Protein AF-A0AAE0CXB3-F1 (afdb_monomer)

Mean predicted aligned error: 12.5 Å

Solvent-accessible surface area (backbone atoms only — not comparable to full-atom values): 6720 Å² total; per-residue (Å²): 133,85,62,81,69,76,56,48,63,61,48,40,60,74,68,61,51,76,73,60,86,57,86,59,63,63,62,39,72,43,100,85,71,45,84,38,78,30,69,63,26,58,58,46,54,67,51,29,53,58,49,26,53,51,51,62,70,73,48,52,71,77,56,50,74,67,53,76,91,59,79,40,42,63,48,48,51,51,42,49,47,66,58,47,53,56,55,52,53,51,54,54,49,54,52,52,51,52,52,51,52,51,52,51,49,52,55,63,56,59,74,75,112

pLDDT: mean 75.08, std 10.74, range [39.66, 90.94]

Organism: NCBI:txid168575

Secondary structure (DSSP, 8-state):
---GGGGHHHHHHHTTGGGGGSPPPSEEE-TTS-EEE-HHHHHHHHHHHHHHHHHHHHS-HHHHTT--S--SHHHHHHHHHHHHHHHHHHHHHHHHHHHHHHHHHHHHHHTT-

Nearest PDB structures (foldseek):
  7cla-assembly1_A-2  TM=2.895E-01  e=5.041E-01  Caulobacter vibrioides CB15

Sequence (113 aa):
MATRKEHVLPLIRSLGIAHHLSEPAEELVDVEGKKVTNSQYNSWLKNDGLLTSWLLRNMSKAILSMITGANTSQQVWCSLEEQLLPMTKDKKAHVKDQLFSLKKWLLSNDEYI

Foldseek 3Di:
DPDPVVCVVVVCVVLVCPVLLDQDDQWDQDPVRDTDGDPVNVVSLVSFQVLLVVVCVPDDPVLNVQQPPDRGNNSSVVSCCVVVVVVVVVVVVVVVVVVVVVVVVVVVVVVVD

Radius of gyration: 22.85 Å; Cα contacts (8 Å, |Δi|>4): 58; chains: 1; bounding box: 51×32×72 Å

Structure (mmCIF, N/CA/C/O backbone):
data_AF-A0AAE0CXB3-F1
#
_entry.id   AF-A0AAE0CXB3-F1
#
loop_
_atom_site.group_PDB
_atom_site.id
_atom_site.type_symbol
_atom_site.label_atom_id
_atom_site.label_alt_id
_atom_site.label_comp_id
_atom_site.label_asym_id
_atom_site.label_entity_id
_atom_site.label_seq_id
_atom_site.pdbx_PDB_ins_code
_atom_site.Cartn_x
_atom_site.Cartn_y
_atom_site.Cartn_z
_atom_site.occupancy
_atom_site.B_iso_or_equiv
_atom_site.auth_seq_id
_atom_site.auth_comp_id
_atom_site.auth_asym_id
_atom_site.auth_atom_id
_atom_site.pdbx_PDB_model_num
ATOM 1 N N . MET A 1 1 ? -10.741 -12.939 -25.894 1.00 43.34 1 MET A N 1
ATOM 2 C CA . MET A 1 1 ? -10.215 -12.794 -24.519 1.00 43.34 1 MET A CA 1
ATOM 3 C C . MET A 1 1 ? -10.745 -11.487 -23.961 1.00 43.34 1 MET A C 1
ATOM 5 O O . MET A 1 1 ? -10.152 -10.445 -24.201 1.00 43.34 1 MET A O 1
ATOM 9 N N . ALA A 1 2 ? -11.922 -11.545 -23.340 1.00 39.66 2 ALA A N 1
ATOM 10 C CA . ALA A 1 2 ? -12.599 -10.381 -22.785 1.00 39.66 2 ALA A CA 1
ATOM 11 C C . ALA A 1 2 ? -11.818 -9.908 -21.542 1.00 39.66 2 ALA A C 1
ATOM 13 O O . ALA A 1 2 ? -11.338 -10.710 -20.729 1.00 39.66 2 ALA A O 1
ATOM 14 N N . THR A 1 3 ? -11.494 -8.626 -21.526 1.00 43.75 3 THR A N 1
ATOM 15 C CA . THR A 1 3 ? -10.476 -8.019 -20.682 1.00 43.75 3 THR A CA 1
ATOM 16 C C . THR A 1 3 ? -10.963 -7.898 -19.244 1.00 43.75 3 THR A C 1
ATOM 18 O O . THR A 1 3 ? -11.779 -7.047 -18.940 1.00 43.75 3 THR A O 1
ATOM 21 N N . ARG A 1 4 ? -10.357 -8.659 -18.322 1.00 55.88 4 ARG A N 1
ATOM 22 C CA . ARG A 1 4 ? -10.478 -8.628 -16.836 1.00 55.88 4 ARG A CA 1
ATOM 23 C C . ARG A 1 4 ? -10.819 -7.265 -16.175 1.00 55.88 4 ARG A C 1
ATOM 25 O O . ARG A 1 4 ? -11.355 -7.237 -15.075 1.00 55.88 4 ARG A O 1
ATOM 32 N N . LYS A 1 5 ? -10.520 -6.147 -16.841 1.00 53.72 5 LYS A N 1
ATOM 33 C CA . LYS A 1 5 ? -10.843 -4.758 -16.487 1.00 53.72 5 LYS A CA 1
ATOM 34 C C . LYS A 1 5 ? -12.352 -4.439 -16.491 1.00 53.72 5 LYS A C 1
ATOM 36 O O . LYS A 1 5 ? -12.790 -3.641 -15.672 1.00 53.72 5 LYS A O 1
ATOM 41 N N . GLU A 1 6 ? -13.155 -5.063 -17.355 1.00 57.09 6 GLU A N 1
ATOM 42 C CA . GLU A 1 6 ? -14.586 -4.736 -17.541 1.00 57.09 6 GLU A CA 1
ATOM 43 C C . GLU A 1 6 ? -15.503 -5.158 -16.373 1.00 57.09 6 GLU A C 1
ATOM 45 O O . GLU A 1 6 ? -16.585 -4.602 -16.204 1.00 57.09 6 GLU A O 1
ATOM 50 N N . HIS A 1 7 ? -15.046 -6.057 -15.495 1.00 61.31 7 HIS A N 1
ATOM 51 C CA . HIS A 1 7 ? -15.799 -6.487 -14.305 1.00 61.31 7 HIS A CA 1
ATOM 52 C C . HIS A 1 7 ? -15.434 -5.708 -13.032 1.00 61.31 7 HIS A C 1
ATOM 54 O O . HIS A 1 7 ? -16.087 -5.873 -12.002 1.00 61.31 7 HIS A O 1
ATOM 60 N N . VAL A 1 8 ? -14.419 -4.840 -13.088 1.00 66.44 8 VAL A N 1
ATOM 61 C CA . VAL A 1 8 ? -13.899 -4.128 -11.911 1.00 66.44 8 VAL A CA 1
ATOM 62 C C . VAL A 1 8 ? -14.910 -3.112 -11.376 1.00 66.44 8 VAL A C 1
ATOM 64 O O . VAL A 1 8 ? -15.232 -3.128 -10.192 1.00 66.44 8 VAL A O 1
ATOM 67 N N . LEU A 1 9 ? -15.465 -2.266 -12.246 1.00 66.06 9 LEU A N 1
ATOM 68 C CA . LEU A 1 9 ? -16.413 -1.222 -11.841 1.00 66.06 9 LEU A CA 1
ATOM 69 C C . LEU A 1 9 ? -17.747 -1.786 -11.308 1.00 66.06 9 LEU A C 1
ATOM 71 O O . LEU A 1 9 ? -18.206 -1.315 -10.265 1.00 66.06 9 LEU A O 1
ATOM 75 N N . PRO A 1 10 ? -18.363 -2.813 -11.935 1.00 72.38 10 PRO A N 1
ATOM 76 C CA . PRO A 1 10 ? -19.551 -3.462 -11.381 1.00 72.38 10 PRO A CA 1
ATOM 77 C C . PRO A 1 10 ? -19.320 -4.088 -10.002 1.00 72.38 10 PRO A C 1
ATOM 79 O O . PRO A 1 10 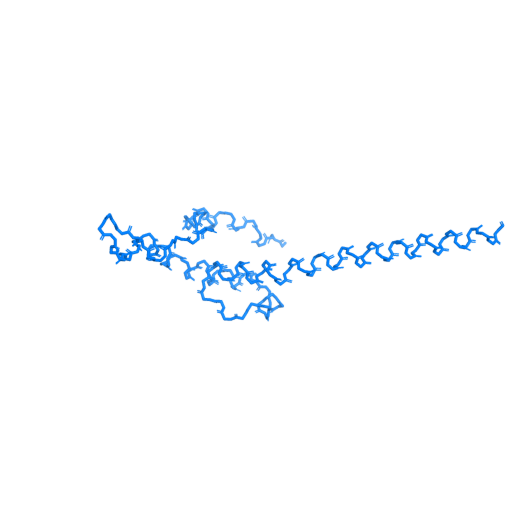? -20.195 -3.984 -9.145 1.00 72.38 10 PRO A O 1
ATOM 82 N N . LEU A 1 11 ? -18.152 -4.698 -9.772 1.00 68.44 11 LEU A N 1
ATOM 83 C CA . LEU A 1 11 ? -17.788 -5.278 -8.476 1.00 68.44 11 LEU A CA 1
ATOM 84 C C . LEU A 1 11 ? -17.605 -4.201 -7.406 1.00 68.44 11 LEU A C 1
ATOM 86 O O . LEU A 1 11 ? -18.186 -4.323 -6.334 1.00 68.44 11 LEU A O 1
ATOM 90 N N . ILE A 1 12 ? -16.884 -3.118 -7.712 1.00 66.94 12 ILE A N 1
ATOM 91 C CA . ILE A 1 12 ? -16.718 -1.970 -6.803 1.00 66.94 12 ILE A CA 1
ATOM 92 C C . ILE A 1 12 ? -18.080 -1.386 -6.409 1.00 66.94 12 ILE A C 1
ATOM 94 O O . ILE A 1 12 ? -18.326 -1.123 -5.233 1.00 66.94 12 ILE A O 1
ATOM 98 N N . ARG A 1 13 ? -18.996 -1.242 -7.378 1.00 67.19 13 ARG A N 1
ATOM 99 C CA . ARG A 1 13 ? -20.367 -0.775 -7.131 1.00 67.19 13 ARG A CA 1
ATOM 100 C C . ARG A 1 13 ? -21.168 -1.762 -6.278 1.00 67.19 13 ARG A C 1
ATOM 102 O O . ARG A 1 13 ? -21.844 -1.340 -5.349 1.00 67.19 13 ARG A O 1
ATOM 109 N N . SER A 1 14 ? -21.099 -3.058 -6.586 1.00 66.81 14 SER A N 1
ATOM 110 C CA . SER A 1 14 ? -21.842 -4.108 -5.873 1.00 66.81 14 SER A CA 1
ATOM 111 C C . SER A 1 14 ? -21.365 -4.310 -4.438 1.00 66.81 14 SER A C 1
ATOM 113 O O . SER A 1 14 ? -22.159 -4.686 -3.584 1.00 66.81 14 SER A O 1
ATOM 115 N N . LEU A 1 15 ? -20.078 -4.093 -4.180 1.00 65.75 15 LEU A N 1
ATOM 116 C CA . LEU A 1 15 ? -19.469 -4.221 -2.858 1.00 65.75 15 LEU A CA 1
ATOM 117 C C . LEU A 1 15 ? -19.634 -2.947 -2.019 1.00 65.75 15 LEU A C 1
ATOM 119 O O . LEU A 1 15 ? -19.243 -2.926 -0.858 1.00 65.75 15 LEU A O 1
ATOM 123 N N . GLY A 1 16 ? -20.171 -1.869 -2.601 1.00 64.56 16 GLY A N 1
ATOM 124 C CA . GLY A 1 16 ? -20.342 -0.589 -1.921 1.00 64.56 16 GLY A CA 1
ATOM 125 C C . GLY A 1 16 ? -19.031 0.129 -1.594 1.00 64.56 16 GLY A C 1
ATOM 126 O O . GLY A 1 16 ? -19.078 1.231 -1.084 1.00 64.56 16 GLY A O 1
ATOM 127 N N . ILE A 1 17 ? -17.866 -0.416 -1.939 1.00 64.06 17 ILE A N 1
ATOM 128 C CA . ILE A 1 17 ? -16.532 0.041 -1.504 1.00 64.06 17 ILE A CA 1
ATOM 129 C C . ILE A 1 17 ? -16.027 1.343 -2.155 1.00 64.06 17 ILE A C 1
ATOM 131 O O . ILE A 1 17 ? -14.891 1.746 -1.925 1.00 64.06 17 ILE A O 1
ATOM 135 N N . ALA A 1 18 ? -16.839 2.042 -2.952 1.00 62.25 18 ALA A N 1
ATOM 136 C CA . ALA A 1 18 ? -16.423 3.290 -3.605 1.00 62.25 18 ALA A CA 1
ATOM 137 C C . ALA A 1 18 ? -16.015 4.395 -2.605 1.00 62.25 18 ALA A C 1
ATOM 139 O O . ALA A 1 18 ? -15.188 5.242 -2.927 1.00 62.25 18 ALA A O 1
ATOM 140 N N . HIS A 1 19 ? -16.557 4.358 -1.384 1.00 62.69 19 HIS A N 1
ATOM 141 C CA . HIS A 1 19 ? -16.230 5.286 -0.297 1.00 62.69 19 HIS A CA 1
ATOM 142 C C . HIS A 1 19 ? -15.018 4.853 0.552 1.00 62.69 19 HIS A C 1
ATOM 144 O O . HIS A 1 19 ? -14.632 5.579 1.460 1.00 62.69 19 HIS A O 1
ATOM 150 N N . HIS A 1 20 ? -14.396 3.702 0.264 1.00 59.00 20 HIS A N 1
ATOM 151 C CA . HIS A 1 20 ? -13.266 3.162 1.037 1.00 59.00 20 HIS A CA 1
ATOM 152 C C . HIS A 1 20 ? -11.885 3.654 0.582 1.00 59.00 20 HIS A C 1
ATOM 154 O O . HIS A 1 20 ? -10.885 3.260 1.171 1.00 59.00 20 HIS A O 1
ATOM 160 N N . LEU A 1 21 ? -11.808 4.525 -0.430 1.00 58.12 21 LEU A N 1
ATOM 161 C CA . LEU A 1 21 ? -10.537 5.100 -0.894 1.00 58.12 21 LEU A CA 1
ATOM 162 C C . LEU A 1 21 ? -9.927 6.113 0.091 1.00 58.12 21 LEU A C 1
ATOM 164 O O . LEU A 1 21 ? -8.781 6.509 -0.090 1.00 58.12 21 LEU A O 1
ATOM 168 N N . SER A 1 22 ? -10.676 6.521 1.118 1.00 60.28 22 SER A N 1
ATOM 169 C CA . SER A 1 22 ? -10.193 7.373 2.203 1.00 60.28 22 SER A CA 1
ATOM 170 C C . SER A 1 22 ? -10.353 6.632 3.525 1.00 60.28 22 SER A C 1
ATOM 172 O O . SER A 1 22 ? -11.467 6.264 3.896 1.00 60.28 22 SER A O 1
ATOM 174 N N . GLU A 1 23 ? -9.244 6.412 4.226 1.00 67.00 23 GLU A N 1
ATOM 175 C CA . GLU A 1 23 ? -9.240 5.826 5.567 1.00 67.00 23 GLU A CA 1
ATOM 176 C C . GLU A 1 23 ? -9.909 6.797 6.564 1.00 67.00 23 GLU A C 1
ATOM 178 O O . GLU A 1 23 ? -9.538 7.975 6.614 1.00 67.00 23 GLU A O 1
ATOM 183 N N . PRO A 1 24 ? -10.913 6.354 7.344 1.00 66.50 24 PRO A N 1
ATOM 184 C CA . PRO A 1 24 ? -11.436 7.127 8.465 1.00 66.50 24 PRO A CA 1
ATOM 185 C C . PRO A 1 24 ? -10.418 7.153 9.610 1.00 66.50 24 PRO A C 1
ATOM 187 O O . PRO A 1 24 ? -9.759 6.153 9.858 1.00 66.50 24 PRO A O 1
ATOM 190 N N . ALA A 1 25 ? -10.342 8.242 10.378 1.00 70.44 25 ALA A N 1
ATOM 191 C CA . ALA A 1 25 ? -9.494 8.272 11.572 1.00 70.44 25 ALA A CA 1
ATOM 192 C C . ALA A 1 25 ? -9.868 7.139 12.550 1.00 70.44 25 ALA A C 1
ATOM 194 O O . ALA A 1 25 ? -11.049 6.962 12.857 1.00 70.44 25 ALA A O 1
ATOM 195 N N . GLU A 1 26 ? -8.873 6.390 13.032 1.00 68.88 26 GLU A N 1
ATOM 196 C CA . GLU A 1 26 ? -9.043 5.253 13.953 1.00 68.88 26 GLU A CA 1
ATOM 197 C C . GLU A 1 26 ? -9.604 5.693 15.320 1.00 68.88 26 GLU A C 1
ATOM 199 O O . GLU A 1 26 ? -10.494 5.053 15.892 1.00 68.88 26 GLU A O 1
ATOM 204 N N . GLU A 1 27 ? -9.157 6.856 15.795 1.00 72.25 27 GLU A N 1
ATOM 205 C CA . GLU A 1 27 ? -9.611 7.493 17.028 1.00 72.25 27 GLU A CA 1
ATOM 206 C C . GLU A 1 27 ? -10.199 8.875 16.730 1.00 72.25 27 GLU A C 1
ATOM 208 O O . GLU A 1 27 ? -9.625 9.671 15.985 1.00 72.25 27 GLU A O 1
ATOM 213 N N . LEU A 1 28 ? -11.337 9.176 17.349 1.00 74.69 28 LEU A N 1
ATOM 214 C CA . LEU A 1 28 ? -11.915 10.514 17.392 1.00 74.69 28 LEU A CA 1
ATOM 215 C C . LEU A 1 28 ? -11.733 11.092 18.795 1.00 74.69 28 LEU A C 1
ATOM 217 O O . LEU A 1 28 ? -11.745 10.364 19.788 1.00 74.69 28 LEU A O 1
ATOM 221 N N . VAL A 1 29 ? -11.567 12.409 18.877 1.00 71.94 29 VAL A N 1
ATOM 222 C CA . VAL A 1 29 ? -11.600 13.130 20.151 1.00 71.94 29 VAL A CA 1
ATOM 223 C C . VAL A 1 29 ? -13.037 13.577 20.379 1.00 71.94 29 VAL A C 1
ATOM 225 O O . VAL A 1 29 ? -13.590 14.319 19.569 1.00 71.94 29 VAL A O 1
ATOM 228 N N . ASP A 1 30 ? -13.648 13.082 21.450 1.00 68.12 30 ASP A N 1
ATOM 229 C CA . ASP A 1 30 ? -14.990 13.481 21.868 1.00 68.12 30 ASP A CA 1
ATOM 230 C C . ASP A 1 30 ? -14.998 14.924 22.404 1.00 68.12 30 ASP A C 1
ATOM 232 O O . ASP A 1 30 ? -13.947 15.492 22.711 1.00 68.12 30 ASP A O 1
ATOM 236 N N . VAL A 1 31 ? -16.181 15.517 22.563 1.00 67.56 31 VAL A N 1
ATOM 237 C CA . VAL A 1 31 ? -16.396 16.892 23.055 1.00 67.56 31 VAL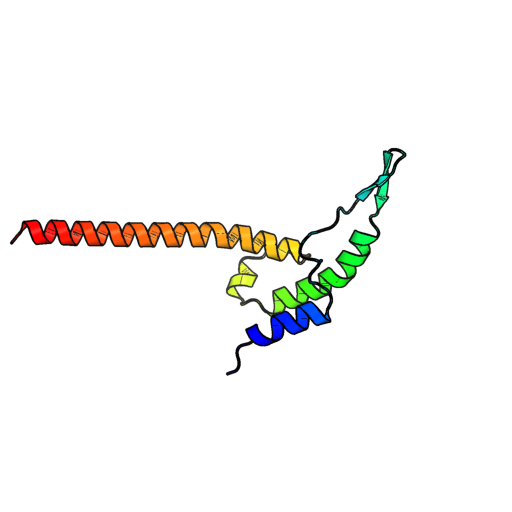 A CA 1
ATOM 238 C C . VAL A 1 31 ? -15.757 17.117 24.439 1.00 67.56 31 VAL A C 1
ATOM 240 O O . VAL A 1 31 ? -15.384 18.236 24.779 1.00 67.56 31 VAL A O 1
ATOM 243 N N . GLU A 1 32 ? -15.550 16.045 25.209 1.00 71.62 32 GLU A N 1
ATOM 244 C CA . GLU A 1 32 ? -14.873 16.039 26.516 1.00 71.62 32 GLU A CA 1
ATOM 245 C C . GLU A 1 32 ? -13.354 15.763 26.443 1.00 71.62 32 GLU A C 1
ATOM 247 O O . GLU A 1 32 ? -12.703 15.552 27.466 1.00 71.62 32 GLU A O 1
ATOM 252 N N . GLY A 1 33 ? -12.756 15.739 25.248 1.00 69.69 33 GLY A N 1
ATOM 253 C CA . GLY A 1 33 ? -11.318 15.513 25.056 1.00 69.69 33 GLY A CA 1
ATOM 254 C C . GLY A 1 33 ? -10.877 14.051 25.190 1.00 69.69 33 GLY A C 1
ATOM 255 O O . GLY A 1 33 ? -9.679 13.758 25.181 1.00 69.69 33 GLY A O 1
ATOM 256 N N . LYS A 1 34 ? -11.821 13.112 25.315 1.00 72.06 34 LYS A N 1
ATOM 257 C CA . LYS A 1 34 ? -11.534 11.680 25.449 1.00 72.06 34 LYS A CA 1
ATOM 258 C C . LYS A 1 34 ? -11.386 11.024 24.078 1.00 72.06 34 LYS A C 1
ATOM 260 O O . LYS A 1 34 ? -12.166 11.289 23.169 1.00 72.06 34 LYS A O 1
ATOM 265 N N . LYS A 1 35 ? -10.402 10.131 23.943 1.00 73.69 35 LYS A N 1
ATOM 266 C CA . LYS A 1 35 ? -10.237 9.287 22.754 1.00 73.69 35 LYS A CA 1
ATOM 267 C C . LYS A 1 35 ? -11.351 8.244 22.704 1.00 73.69 35 LYS A C 1
ATOM 269 O O . LYS A 1 35 ? -11.481 7.436 23.625 1.00 73.69 35 LYS A O 1
ATOM 274 N N . VAL A 1 36 ? -12.141 8.270 21.641 1.00 75.25 36 VAL A N 1
ATOM 275 C CA . VAL A 1 36 ? -13.226 7.324 21.378 1.00 75.25 36 VAL A CA 1
ATOM 276 C C . VAL A 1 36 ? -12.940 6.610 20.064 1.00 75.25 36 VAL A C 1
ATOM 278 O O . VAL A 1 36 ? -12.586 7.231 19.063 1.00 75.25 36 VAL A O 1
ATOM 281 N N . THR A 1 37 ? -13.086 5.286 20.067 1.00 71.50 37 THR A N 1
ATOM 282 C CA . THR A 1 37 ? -12.902 4.460 18.872 1.00 71.50 37 THR A CA 1
ATOM 283 C C . THR A 1 37 ? -13.930 4.829 17.809 1.00 71.50 37 THR A C 1
ATOM 285 O O . THR A 1 37 ? -15.136 4.839 18.074 1.00 71.50 37 THR A O 1
ATOM 288 N N . ASN A 1 38 ? -13.473 5.087 16.586 1.00 77.25 38 ASN A N 1
ATOM 289 C CA . ASN A 1 38 ? -14.369 5.442 15.499 1.00 77.25 38 ASN A CA 1
ATOM 290 C C . ASN A 1 38 ? -15.175 4.216 15.025 1.00 77.25 38 ASN A C 1
ATOM 292 O O . ASN A 1 38 ? -14.636 3.220 14.529 1.00 77.25 38 ASN A O 1
ATOM 296 N N . SER A 1 39 ? -16.501 4.280 15.142 1.00 74.75 39 SER A N 1
ATOM 297 C CA . SER A 1 39 ? -17.397 3.230 14.637 1.00 74.75 39 SER A CA 1
ATOM 298 C C . SER A 1 39 ? -17.356 3.114 13.105 1.00 74.75 39 SER A C 1
ATOM 300 O O . SER A 1 39 ? -17.569 2.027 12.553 1.00 74.75 39 SER A O 1
ATOM 302 N N . GLN A 1 40 ? -17.011 4.203 12.412 1.00 72.00 40 GLN A N 1
ATOM 303 C CA . GLN A 1 40 ? -16.809 4.226 10.966 1.00 72.00 40 GLN A CA 1
ATOM 304 C C . GLN A 1 40 ? -15.512 3.522 10.569 1.00 72.00 40 GLN A C 1
ATOM 306 O O . GLN A 1 40 ? -15.522 2.807 9.575 1.00 72.00 40 GLN A O 1
ATOM 311 N N . TYR A 1 41 ? -14.442 3.631 11.366 1.00 73.94 41 TYR A N 1
ATOM 312 C CA . TYR A 1 41 ? -13.202 2.878 11.140 1.00 73.94 41 TYR A CA 1
ATOM 313 C C . TYR A 1 41 ? -13.439 1.368 11.251 1.00 73.94 41 TYR A C 1
ATOM 315 O O . TYR A 1 41 ? -13.041 0.605 10.379 1.00 73.94 41 TYR A O 1
ATOM 323 N N . ASN A 1 42 ? -14.198 0.928 12.258 1.00 73.62 42 ASN A N 1
ATOM 324 C CA . ASN A 1 42 ? -14.556 -0.487 12.399 1.00 73.62 42 ASN A CA 1
ATOM 325 C C . ASN A 1 42 ? -15.406 -1.006 11.231 1.00 73.62 42 ASN A C 1
ATOM 327 O O . ASN A 1 42 ? -15.226 -2.132 10.771 1.00 73.62 42 ASN A O 1
ATOM 331 N N . SER A 1 43 ? -16.346 -0.192 10.748 1.00 74.00 43 SER A N 1
ATOM 332 C CA . SER A 1 43 ? -17.145 -0.531 9.565 1.00 74.00 43 SER A CA 1
ATOM 333 C C . SER A 1 43 ? -16.289 -0.536 8.298 1.00 74.00 43 SER A C 1
ATOM 335 O O . SER A 1 43 ? -16.471 -1.394 7.436 1.00 74.00 43 SER A O 1
ATOM 337 N N . TRP A 1 44 ? -15.314 0.373 8.218 1.00 78.88 44 TRP A N 1
ATOM 338 C CA . TRP A 1 44 ? -14.358 0.449 7.126 1.00 78.88 44 TRP A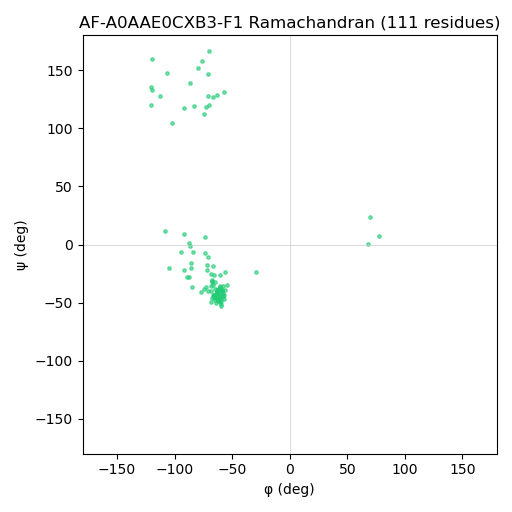 CA 1
ATOM 339 C C . TRP A 1 44 ? -13.470 -0.802 7.075 1.00 78.88 44 TRP A C 1
ATOM 341 O O . TRP A 1 44 ? -13.417 -1.478 6.047 1.00 78.88 44 TRP A O 1
ATOM 351 N N . LEU A 1 45 ? -12.881 -1.181 8.211 1.00 76.88 45 LEU A N 1
ATOM 352 C CA . LEU A 1 45 ? -11.972 -2.319 8.347 1.00 76.88 45 LEU A CA 1
ATOM 353 C C . LEU A 1 45 ? -12.638 -3.652 7.970 1.00 76.88 45 LEU A C 1
ATOM 355 O O . LEU A 1 45 ? -12.010 -4.516 7.357 1.00 76.88 45 LEU A O 1
ATOM 359 N N . LYS A 1 46 ? -13.935 -3.812 8.276 1.00 78.12 46 LYS A N 1
ATOM 360 C CA . LYS A 1 46 ? -14.708 -5.011 7.906 1.00 78.12 46 LYS A CA 1
ATOM 361 C C . LYS A 1 46 ? -14.741 -5.259 6.398 1.00 78.12 46 LYS A C 1
ATOM 363 O O . LYS A 1 46 ? -14.654 -6.412 5.981 1.00 78.12 46 LYS A O 1
ATOM 368 N N . ASN A 1 47 ? -14.862 -4.208 5.588 1.00 75.75 47 ASN A N 1
ATOM 369 C CA . ASN A 1 47 ? -14.863 -4.353 4.129 1.00 75.75 47 ASN A CA 1
ATOM 370 C C . ASN A 1 47 ? -13.453 -4.213 3.538 1.00 75.75 47 ASN A C 1
ATOM 372 O O . ASN A 1 47 ? -13.200 -4.720 2.444 1.00 75.75 47 ASN A O 1
ATOM 376 N N . ASP A 1 48 ? -12.535 -3.562 4.257 1.00 82.25 48 ASP A N 1
ATOM 377 C CA . ASP A 1 48 ? -11.156 -3.361 3.823 1.00 82.25 48 ASP A CA 1
ATOM 378 C C . ASP A 1 48 ? -10.440 -4.693 3.575 1.00 82.25 48 ASP A C 1
ATOM 380 O O . ASP A 1 48 ? -9.870 -4.876 2.507 1.00 82.25 48 ASP A O 1
ATOM 384 N N . GLY A 1 49 ? -10.572 -5.689 4.459 1.00 80.69 49 GLY A N 1
ATOM 385 C CA . GLY A 1 49 ? -9.949 -7.006 4.241 1.00 80.69 49 GLY A CA 1
ATOM 386 C C . GLY A 1 49 ? -10.387 -7.693 2.934 1.00 80.69 49 GLY A C 1
ATOM 387 O O . GLY A 1 49 ? -9.586 -8.336 2.242 1.00 80.69 49 GLY A O 1
ATOM 388 N N . LEU A 1 50 ? -11.651 -7.517 2.537 1.00 80.31 50 LEU A N 1
ATOM 389 C CA . LEU A 1 50 ? -12.164 -8.032 1.266 1.00 80.31 50 LEU A CA 1
ATOM 390 C C . LEU A 1 50 ? -11.594 -7.252 0.073 1.00 80.31 50 LEU A C 1
ATOM 392 O O . LEU A 1 50 ? -11.211 -7.855 -0.930 1.00 80.31 50 LEU A O 1
ATOM 396 N N . LEU A 1 51 ? -11.477 -5.930 0.188 1.00 79.00 51 LEU A N 1
ATOM 397 C CA . LEU A 1 51 ? -10.851 -5.095 -0.834 1.00 79.00 51 LEU A CA 1
ATOM 398 C C . LEU A 1 51 ? -9.353 -5.401 -0.981 1.00 79.00 51 LEU A C 1
ATOM 400 O O . LEU A 1 51 ? -8.876 -5.585 -2.099 1.00 79.00 51 LEU A O 1
ATOM 404 N N . THR A 1 52 ? -8.629 -5.538 0.125 1.00 82.12 52 THR A N 1
ATOM 405 C CA . THR A 1 52 ? -7.205 -5.890 0.173 1.00 82.12 52 THR A CA 1
ATOM 406 C C . THR A 1 52 ? -6.954 -7.239 -0.488 1.00 82.12 52 THR A C 1
ATOM 408 O O . THR A 1 52 ? -6.139 -7.342 -1.405 1.00 82.12 52 THR A O 1
ATOM 411 N N . SER A 1 53 ? -7.703 -8.276 -0.103 1.00 82.81 53 SER A N 1
ATOM 412 C CA . SER A 1 53 ? -7.572 -9.603 -0.719 1.00 82.81 53 SER A CA 1
ATOM 413 C C . SER A 1 53 ? -7.908 -9.591 -2.215 1.00 82.81 53 SER A C 1
ATOM 415 O O . SER A 1 53 ? -7.219 -10.234 -3.014 1.00 82.81 53 SER A O 1
ATOM 417 N N . TRP A 1 54 ? -8.917 -8.819 -2.626 1.00 81.94 54 TRP A N 1
ATOM 418 C CA . TRP A 1 54 ? -9.264 -8.647 -4.033 1.00 81.94 54 TRP A CA 1
ATOM 419 C C . TRP A 1 54 ? -8.163 -7.920 -4.818 1.00 81.94 54 TRP A C 1
ATOM 421 O O . TRP A 1 54 ? -7.797 -8.379 -5.904 1.00 81.94 54 TRP A O 1
ATOM 431 N N . LEU A 1 55 ? -7.596 -6.840 -4.278 1.00 81.12 55 LEU A N 1
ATOM 432 C CA . LEU A 1 55 ? -6.487 -6.100 -4.886 1.00 81.12 55 LEU A CA 1
ATOM 433 C C . LEU A 1 55 ? -5.272 -7.004 -5.082 1.00 81.12 55 LEU A C 1
ATOM 435 O O . LEU A 1 55 ? -4.804 -7.161 -6.211 1.00 81.12 55 LEU A O 1
ATOM 439 N N . LEU A 1 56 ? -4.827 -7.674 -4.018 1.00 83.31 56 LEU A N 1
ATOM 440 C CA . LEU A 1 56 ? -3.675 -8.576 -4.061 1.00 83.31 56 LEU A CA 1
ATOM 441 C C . LEU A 1 56 ? -3.883 -9.712 -5.074 1.00 83.31 56 LEU A C 1
ATOM 443 O O . LEU A 1 56 ? -2.978 -10.037 -5.841 1.00 83.31 56 LEU A O 1
ATOM 447 N N . ARG A 1 57 ? -5.094 -10.277 -5.163 1.00 84.75 57 ARG A N 1
ATOM 448 C CA . ARG A 1 57 ? -5.416 -11.334 -6.138 1.00 84.75 57 ARG A CA 1
ATOM 449 C C . ARG A 1 57 ? -5.399 -10.851 -7.591 1.00 84.75 57 ARG A C 1
ATOM 451 O O . ARG A 1 57 ? -5.146 -11.649 -8.495 1.00 84.75 57 ARG A O 1
ATOM 458 N N . ASN A 1 58 ? -5.715 -9.583 -7.842 1.00 82.75 58 ASN A N 1
ATOM 459 C CA . ASN A 1 58 ? -5.761 -9.025 -9.196 1.00 82.75 58 ASN A CA 1
ATOM 460 C C . ASN A 1 58 ? -4.400 -8.524 -9.698 1.00 82.75 58 ASN A C 1
ATOM 462 O O . ASN A 1 58 ? -4.239 -8.334 -10.908 1.00 82.75 58 ASN A O 1
ATOM 466 N N . MET A 1 59 ? -3.426 -8.341 -8.809 1.00 83.50 59 MET A N 1
ATOM 467 C CA . MET A 1 59 ? -2.090 -7.869 -9.159 1.00 83.50 59 MET A CA 1
ATOM 468 C C . MET A 1 59 ? -1.201 -8.980 -9.723 1.00 83.50 59 MET A C 1
ATOM 470 O O . MET A 1 59 ? -1.364 -10.168 -9.447 1.00 83.50 59 MET A O 1
ATOM 474 N N . SER A 1 60 ? -0.248 -8.591 -10.571 1.00 85.06 60 SER A N 1
ATOM 475 C CA . SER A 1 60 ? 0.768 -9.514 -11.077 1.00 85.06 60 SER A CA 1
ATOM 476 C C . SER A 1 60 ? 1.826 -9.782 -10.004 1.00 85.06 60 SER A C 1
ATOM 478 O O . SER A 1 60 ? 2.045 -8.960 -9.117 1.00 85.06 60 SER A O 1
ATOM 480 N N . LYS A 1 61 ? 2.546 -10.906 -10.118 1.00 83.56 61 LYS A N 1
ATOM 481 C CA . LYS A 1 61 ? 3.635 -11.252 -9.185 1.00 83.56 61 LYS A CA 1
ATOM 482 C C . LYS A 1 61 ? 4.699 -10.152 -9.069 1.00 83.56 61 LYS A C 1
ATOM 484 O O . LYS A 1 61 ? 5.207 -9.935 -7.981 1.00 83.56 61 LYS A O 1
ATOM 489 N N . ALA A 1 62 ? 4.988 -9.450 -10.168 1.00 82.69 62 ALA A N 1
ATOM 490 C CA . ALA A 1 62 ? 5.950 -8.349 -10.195 1.00 82.69 62 ALA A CA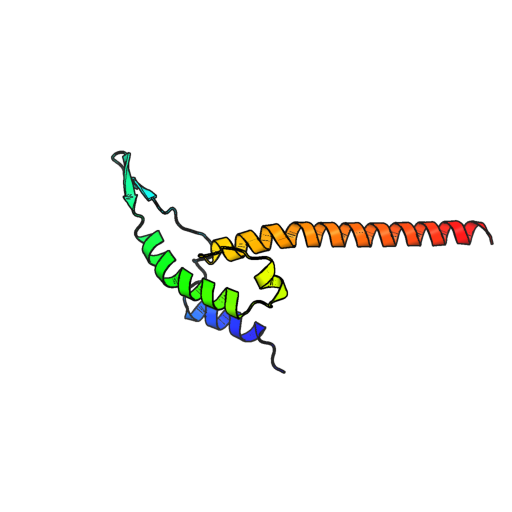 1
ATOM 491 C C . ALA A 1 62 ? 5.492 -7.131 -9.376 1.00 82.69 62 ALA A C 1
ATOM 493 O O . ALA A 1 62 ? 6.312 -6.450 -8.772 1.00 82.69 62 ALA A O 1
ATOM 494 N N . ILE A 1 63 ? 4.184 -6.862 -9.349 1.00 83.31 63 ILE A N 1
ATOM 495 C CA . ILE A 1 63 ? 3.614 -5.795 -8.523 1.00 83.31 63 ILE A CA 1
ATOM 496 C C . ILE A 1 63 ? 3.529 -6.247 -7.062 1.00 83.31 63 ILE A C 1
ATOM 498 O O . ILE A 1 63 ? 3.884 -5.494 -6.166 1.00 83.31 63 ILE A O 1
ATOM 502 N N . LEU A 1 64 ? 3.144 -7.502 -6.817 1.00 84.50 64 LEU A N 1
ATOM 503 C CA . LEU A 1 64 ? 3.110 -8.069 -5.467 1.00 84.50 64 LEU A CA 1
ATOM 504 C C . LEU A 1 64 ? 4.488 -8.076 -4.797 1.00 84.50 64 LEU A C 1
ATOM 506 O O . LEU A 1 64 ? 4.570 -7.800 -3.612 1.00 84.50 64 LEU A O 1
ATOM 510 N N . SER A 1 65 ? 5.575 -8.320 -5.537 1.00 85.50 65 SER A N 1
ATOM 511 C CA . SER A 1 65 ? 6.933 -8.234 -4.979 1.00 85.50 65 SER A CA 1
ATOM 512 C C . SER A 1 65 ? 7.349 -6.819 -4.568 1.00 85.50 65 SER A C 1
ATOM 514 O O . SER A 1 65 ? 8.297 -6.675 -3.807 1.00 85.50 65 SER A O 1
ATOM 516 N N . MET A 1 66 ? 6.673 -5.780 -5.072 1.00 83.31 66 MET A N 1
ATOM 517 C CA . MET A 1 66 ? 6.922 -4.386 -4.681 1.00 83.31 66 MET A CA 1
ATOM 518 C C . MET A 1 6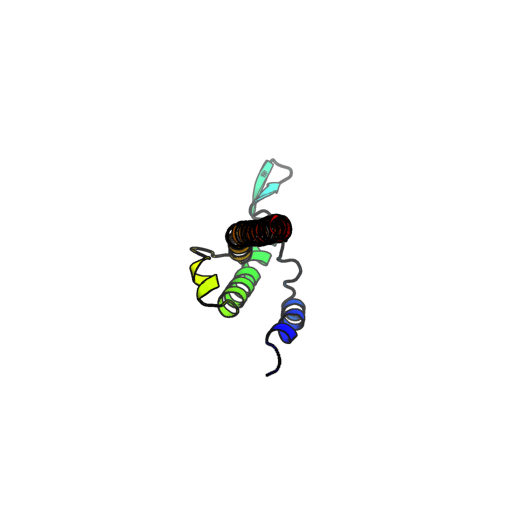6 ? 6.142 -3.990 -3.420 1.00 83.31 66 MET A C 1
ATOM 520 O O . MET A 1 66 ? 6.509 -3.027 -2.755 1.00 83.31 66 MET A O 1
ATOM 524 N N . ILE A 1 67 ? 5.078 -4.723 -3.079 1.00 84.00 67 ILE A N 1
ATOM 525 C CA . ILE A 1 67 ? 4.192 -4.429 -1.950 1.00 84.00 67 ILE A CA 1
ATOM 526 C C . ILE A 1 67 ? 4.554 -5.381 -0.808 1.00 84.00 67 ILE A C 1
ATOM 528 O O . ILE A 1 67 ? 4.221 -6.564 -0.846 1.00 84.00 67 ILE A O 1
ATOM 532 N N . THR A 1 68 ? 5.244 -4.882 0.217 1.00 79.31 68 THR A N 1
ATOM 533 C CA . THR A 1 68 ? 5.664 -5.697 1.371 1.00 79.31 68 THR A CA 1
ATOM 534 C C . THR A 1 68 ? 4.926 -5.254 2.629 1.00 79.31 68 THR A C 1
ATOM 536 O O . THR A 1 68 ? 4.938 -4.076 2.959 1.00 79.31 68 THR A O 1
ATOM 539 N N . GLY A 1 69 ? 4.300 -6.199 3.340 1.00 79.38 69 GLY A N 1
ATOM 540 C CA . GLY A 1 69 ? 3.685 -5.939 4.650 1.00 79.38 69 GLY A CA 1
ATOM 541 C C . GLY A 1 69 ? 2.422 -5.070 4.626 1.00 79.38 69 GLY A C 1
ATOM 542 O O . GLY A 1 69 ? 2.111 -4.446 5.633 1.00 79.38 69 GLY A O 1
ATOM 543 N N . ALA A 1 70 ? 1.710 -5.008 3.496 1.00 82.12 70 ALA A N 1
ATOM 544 C CA . ALA A 1 70 ? 0.443 -4.291 3.412 1.00 82.12 70 ALA A CA 1
ATOM 545 C C . ALA A 1 70 ? -0.712 -5.166 3.922 1.00 82.12 70 ALA A C 1
ATOM 547 O O . ALA A 1 70 ? -1.007 -6.227 3.365 1.00 82.12 70 ALA A O 1
ATOM 548 N N . ASN A 1 71 ? -1.374 -4.692 4.970 1.00 81.56 71 ASN A N 1
ATOM 549 C CA . ASN A 1 71 ? -2.498 -5.344 5.632 1.00 81.56 71 ASN A CA 1
ATOM 550 C C . ASN A 1 71 ? -3.834 -4.683 5.280 1.00 81.56 71 ASN A C 1
ATOM 552 O O . ASN A 1 71 ? -4.871 -5.333 5.414 1.00 81.56 71 ASN A O 1
ATOM 556 N N . THR A 1 72 ? -3.804 -3.432 4.811 1.00 82.62 72 THR A N 1
ATOM 557 C CA . THR A 1 72 ? -4.996 -2.687 4.397 1.00 82.62 72 THR A CA 1
ATOM 558 C C . THR A 1 72 ? -4.957 -2.277 2.932 1.00 82.62 72 THR A C 1
ATOM 560 O O . THR A 1 72 ? -3.892 -2.202 2.307 1.00 82.62 72 THR A O 1
ATOM 563 N N . SER A 1 73 ? -6.123 -1.986 2.356 1.00 79.88 73 SER A N 1
ATOM 564 C CA . SER A 1 73 ? -6.222 -1.635 0.938 1.00 79.88 73 SER A CA 1
ATOM 565 C C . SER A 1 73 ? -5.560 -0.292 0.657 1.00 79.88 73 SER A C 1
ATOM 567 O O . SER A 1 73 ? -4.944 -0.101 -0.389 1.00 79.88 73 SER A O 1
ATOM 569 N N . GLN A 1 74 ? -5.609 0.614 1.628 1.00 79.94 74 GLN A N 1
ATOM 570 C CA . GLN A 1 74 ? -4.897 1.881 1.604 1.00 79.94 74 GLN A CA 1
ATOM 571 C C . GLN A 1 74 ? -3.380 1.6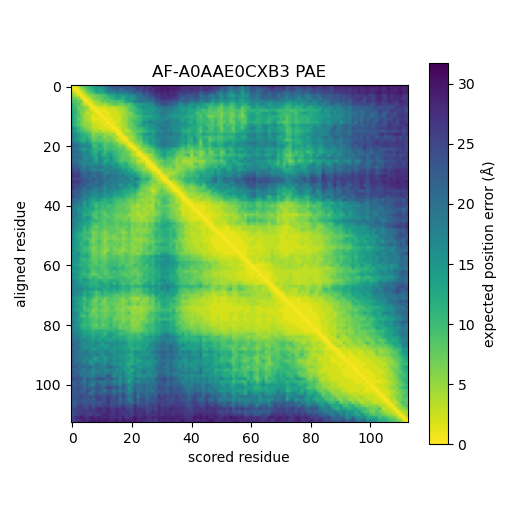77 1.619 1.00 79.94 74 GLN A C 1
ATOM 573 O O . GLN A 1 74 ? -2.704 2.270 0.789 1.00 79.94 74 GLN A O 1
ATOM 578 N N . GLN A 1 75 ? -2.836 0.809 2.480 1.00 82.94 75 GLN A N 1
ATOM 579 C CA . GLN A 1 75 ? -1.397 0.506 2.472 1.00 82.94 75 GLN A CA 1
ATOM 580 C C . GLN A 1 75 ? -0.955 -0.052 1.117 1.00 82.94 75 GLN A C 1
ATOM 582 O O . GLN A 1 75 ? 0.073 0.359 0.585 1.00 82.94 75 GLN A O 1
ATOM 587 N N . VAL A 1 76 ? -1.768 -0.927 0.515 1.00 84.88 76 VAL A N 1
ATOM 588 C CA . VAL A 1 76 ? -1.548 -1.419 -0.852 1.00 84.88 76 VAL A CA 1
ATOM 589 C C . VAL A 1 76 ? -1.489 -0.257 -1.855 1.00 84.88 76 VAL A C 1
ATOM 591 O O . VAL A 1 76 ? -0.570 -0.209 -2.673 1.00 84.88 76 VAL A O 1
ATOM 594 N N . TRP A 1 77 ? -2.431 0.690 -1.797 1.00 81.75 77 TRP A N 1
ATOM 595 C CA . TRP A 1 77 ? -2.447 1.861 -2.681 1.00 81.75 77 TRP A CA 1
ATOM 596 C C . TRP A 1 77 ? -1.267 2.810 -2.450 1.00 81.75 77 TRP A C 1
ATOM 598 O O . TRP A 1 77 ? -0.640 3.224 -3.423 1.00 81.75 77 TRP A O 1
ATOM 608 N N . CYS A 1 78 ? -0.921 3.103 -1.197 1.00 81.62 78 CYS A N 1
ATOM 609 C CA . CYS A 1 78 ? 0.218 3.949 -0.847 1.00 81.62 78 CYS A CA 1
ATOM 610 C C . CYS A 1 78 ? 1.535 3.331 -1.326 1.00 81.62 78 CYS A C 1
ATOM 612 O O . CYS A 1 78 ? 2.310 4.002 -1.999 1.00 81.62 78 CYS A O 1
ATOM 614 N N . SER A 1 79 ? 1.762 2.034 -1.088 1.00 84.88 79 SER A N 1
ATOM 615 C CA . SER A 1 79 ? 2.965 1.352 -1.584 1.00 84.88 79 SER A CA 1
ATOM 616 C C . SER A 1 79 ? 3.053 1.366 -3.110 1.00 84.88 79 SER A C 1
ATOM 618 O O . SER A 1 79 ? 4.133 1.536 -3.671 1.00 84.88 79 SER A O 1
ATOM 620 N N . LEU A 1 80 ? 1.928 1.207 -3.812 1.00 83.69 80 LEU A N 1
ATOM 621 C CA . LEU A 1 80 ? 1.906 1.329 -5.271 1.00 83.69 80 LEU A CA 1
ATOM 622 C C . LEU A 1 80 ? 2.283 2.730 -5.734 1.00 83.69 80 LEU A C 1
ATOM 624 O O . LEU A 1 80 ? 3.059 2.869 -6.678 1.00 83.69 80 LEU A O 1
ATOM 628 N N . GLU A 1 81 ? 1.721 3.751 -5.098 1.00 81.31 81 GLU A N 1
ATOM 629 C CA . GLU A 1 81 ? 2.014 5.143 -5.407 1.00 81.31 81 GLU A CA 1
ATOM 630 C C . GLU A 1 81 ? 3.503 5.444 -5.190 1.00 81.31 81 GLU A C 1
ATOM 632 O O . GLU A 1 81 ? 4.174 5.917 -6.109 1.00 81.31 81 GLU A O 1
ATOM 637 N N . GLU A 1 82 ? 4.054 5.067 -4.038 1.00 83.12 82 GLU A N 1
ATOM 638 C CA . GLU A 1 82 ? 5.465 5.261 -3.693 1.00 83.12 82 GLU A CA 1
ATOM 639 C C . GLU A 1 82 ? 6.427 4.547 -4.646 1.00 83.12 82 GLU A C 1
ATOM 641 O O . GLU A 1 82 ? 7.469 5.099 -4.987 1.00 83.12 82 GLU A O 1
ATOM 646 N N . GLN A 1 83 ? 6.093 3.339 -5.104 1.00 83.69 83 GLN A N 1
ATOM 647 C CA . GLN A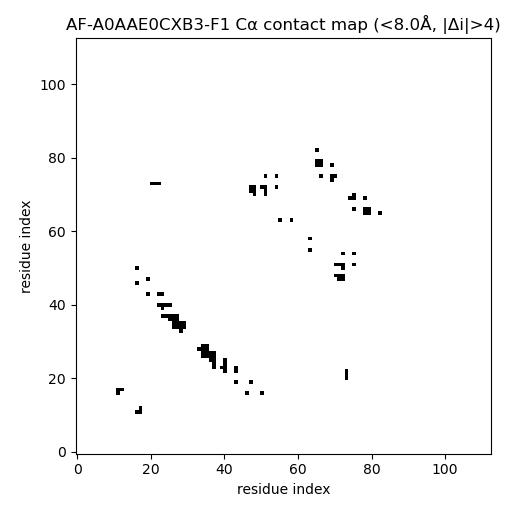 1 83 ? 6.978 2.543 -5.964 1.00 83.69 83 GLN A CA 1
ATOM 648 C C . GLN A 1 83 ? 6.838 2.907 -7.450 1.00 83.69 83 GLN A C 1
ATOM 650 O O . GLN A 1 83 ? 7.819 2.918 -8.199 1.00 83.69 83 GLN A O 1
ATOM 655 N N . LEU A 1 84 ? 5.626 3.228 -7.915 1.00 79.62 84 LEU A N 1
ATOM 656 C CA . LEU A 1 84 ? 5.364 3.500 -9.332 1.00 79.62 84 LEU A CA 1
ATOM 657 C C . LEU A 1 84 ? 5.564 4.972 -9.714 1.00 79.62 84 LEU A C 1
ATOM 659 O O . LEU A 1 84 ? 5.915 5.246 -10.870 1.00 79.62 84 LEU A O 1
ATOM 663 N N . LEU A 1 85 ? 5.385 5.931 -8.798 1.00 78.06 85 LEU A N 1
ATOM 664 C CA . LEU A 1 85 ? 5.626 7.351 -9.093 1.00 78.06 85 LEU A CA 1
ATOM 665 C C . LEU A 1 85 ? 7.087 7.641 -9.485 1.00 78.06 85 LEU A C 1
ATOM 667 O O . LEU A 1 85 ? 7.288 8.313 -10.501 1.00 78.06 85 LEU A O 1
ATOM 671 N N . PRO A 1 86 ? 8.118 7.151 -8.771 1.00 80.31 86 PRO A N 1
ATOM 672 C CA . PRO A 1 86 ? 9.509 7.340 -9.175 1.00 80.31 86 PRO A CA 1
ATOM 673 C C . PRO A 1 86 ? 9.800 6.632 -10.498 1.00 80.31 86 PRO A C 1
ATOM 675 O O . PRO A 1 86 ? 10.272 7.268 -11.435 1.00 80.31 86 PRO A O 1
ATOM 678 N N . MET A 1 87 ? 9.386 5.363 -10.645 1.00 76.69 87 MET A N 1
ATOM 679 C CA . MET A 1 87 ? 9.597 4.605 -11.887 1.00 76.69 87 MET A CA 1
ATOM 680 C C . MET A 1 87 ? 9.014 5.308 -13.117 1.00 76.69 87 MET A C 1
ATOM 682 O O . MET A 1 87 ? 9.590 5.241 -14.202 1.00 76.69 87 MET A O 1
ATOM 686 N N . THR A 1 88 ? 7.847 5.939 -12.994 1.00 77.12 88 THR A N 1
ATOM 687 C CA . THR A 1 88 ? 7.220 6.654 -14.116 1.00 77.12 88 THR A CA 1
ATOM 688 C C . THR A 1 88 ? 7.926 7.972 -14.423 1.00 77.12 88 THR A C 1
ATOM 690 O O . THR A 1 88 ? 8.114 8.290 -15.601 1.00 77.12 88 THR A O 1
ATOM 693 N N . LYS A 1 89 ? 8.375 8.708 -13.399 1.00 81.00 89 LYS A N 1
ATOM 694 C CA . LYS A 1 89 ? 9.200 9.915 -13.567 1.00 81.00 89 LYS A CA 1
ATOM 695 C C . LYS A 1 89 ? 10.542 9.593 -14.227 1.00 81.00 89 LYS A C 1
ATOM 697 O O . LYS A 1 89 ? 10.892 10.245 -15.210 1.00 81.00 89 LYS A O 1
ATOM 702 N N . ASP A 1 90 ? 11.224 8.549 -13.771 1.00 80.06 90 ASP A N 1
ATOM 703 C CA . ASP A 1 90 ? 12.527 8.125 -14.293 1.00 80.06 90 ASP A CA 1
ATOM 704 C C . ASP A 1 90 ? 12.422 7.640 -15.736 1.00 80.06 90 ASP A C 1
ATOM 706 O O . ASP A 1 90 ? 13.189 8.068 -16.596 1.00 80.06 90 ASP A O 1
ATOM 710 N N . LYS A 1 91 ? 11.410 6.820 -16.050 1.00 80.50 91 LYS A N 1
ATOM 711 C CA . LYS A 1 91 ? 11.136 6.395 -17.433 1.00 80.50 91 LYS A CA 1
ATOM 712 C C . LYS A 1 91 ? 10.902 7.591 -18.351 1.00 80.50 91 LYS A C 1
ATOM 714 O O . LYS A 1 91 ? 11.416 7.617 -19.467 1.00 80.50 91 LYS A O 1
ATOM 719 N N . LYS A 1 92 ? 10.145 8.592 -17.892 1.00 84.44 92 LYS A N 1
ATOM 720 C CA . LYS A 1 92 ? 9.893 9.816 -18.662 1.00 84.44 92 LYS A CA 1
ATOM 721 C C . LYS A 1 92 ? 11.180 10.611 -18.899 1.00 84.44 92 LYS A C 1
ATOM 723 O O . LYS A 1 92 ? 11.394 11.071 -20.019 1.00 84.44 92 LYS A O 1
ATOM 728 N N . ALA A 1 93 ? 12.013 10.778 -17.873 1.00 85.56 93 ALA A N 1
ATOM 729 C CA . ALA A 1 9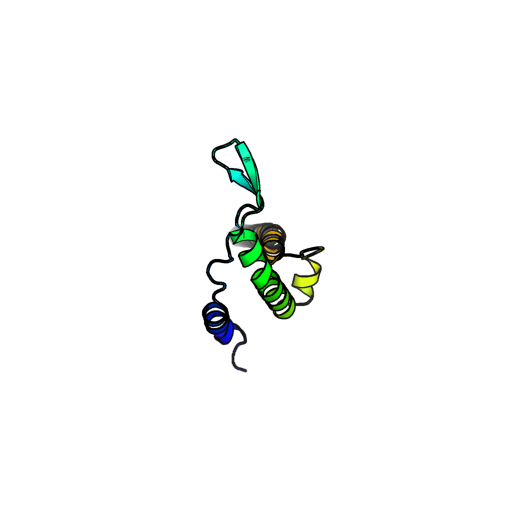3 ? 13.297 11.467 -17.989 1.00 85.56 93 ALA A CA 1
ATOM 730 C C . ALA A 1 93 ? 14.231 10.733 -18.960 1.00 85.56 93 ALA A C 1
ATOM 732 O O . ALA A 1 93 ? 14.702 11.328 -19.923 1.00 85.56 93 ALA A O 1
ATOM 733 N N . HIS A 1 94 ? 14.369 9.417 -18.800 1.00 87.88 94 HIS A N 1
ATOM 734 C CA . HIS A 1 94 ? 15.208 8.585 -19.654 1.00 87.88 94 HIS A CA 1
ATOM 735 C C . HIS A 1 94 ? 14.818 8.669 -21.137 1.00 87.88 94 HIS A C 1
ATOM 737 O O . HIS A 1 94 ? 15.675 8.847 -21.999 1.00 87.88 94 HIS A O 1
ATOM 743 N N . VAL A 1 95 ? 13.520 8.607 -21.453 1.00 87.88 95 VAL A N 1
ATOM 744 C CA . VAL A 1 95 ? 13.034 8.764 -22.837 1.00 87.88 95 VAL A CA 1
ATOM 745 C C . VAL A 1 95 ? 13.342 10.161 -23.382 1.00 87.88 95 VAL A C 1
ATOM 747 O O . VAL A 1 95 ? 13.721 10.304 -24.546 1.00 87.88 95 VAL A O 1
ATOM 750 N N . LYS A 1 96 ? 13.211 11.203 -22.556 1.00 89.62 96 LYS A N 1
ATOM 751 C CA . LYS A 1 96 ? 13.557 12.574 -22.948 1.00 89.62 96 LYS A CA 1
ATOM 752 C C . LYS A 1 96 ? 15.053 12.705 -23.261 1.00 89.62 96 LYS A C 1
ATOM 754 O O . LYS A 1 96 ? 15.399 13.338 -24.258 1.00 89.62 96 LYS A O 1
ATOM 759 N N . ASP A 1 97 ? 15.911 12.077 -22.466 1.00 90.94 97 ASP A N 1
ATOM 760 C CA . ASP A 1 97 ? 17.365 12.093 -22.655 1.00 90.94 97 ASP A CA 1
ATOM 761 C C . ASP A 1 97 ? 17.790 11.321 -23.908 1.00 90.94 97 ASP A C 1
ATOM 763 O O . ASP A 1 97 ? 18.642 11.794 -24.668 1.00 90.94 97 ASP A O 1
ATOM 767 N N . GLN A 1 98 ? 17.151 10.177 -24.184 1.00 90.88 98 GLN A N 1
ATOM 768 C CA . GLN A 1 98 ? 17.342 9.441 -25.437 1.00 90.88 98 GLN A CA 1
ATOM 769 C C . GLN A 1 98 ? 16.950 10.298 -26.643 1.00 90.88 98 GLN A C 1
ATOM 771 O O . GLN A 1 98 ? 17.706 10.394 -27.608 1.00 90.88 98 GLN A O 1
ATOM 776 N N . LEU A 1 99 ? 15.802 10.979 -26.581 1.00 89.44 99 LEU A N 1
ATOM 777 C CA . LEU A 1 99 ? 15.343 11.856 -27.657 1.00 89.44 99 LEU A CA 1
ATOM 778 C C . LEU A 1 99 ? 16.298 13.037 -27.877 1.00 89.44 99 LEU A C 1
ATOM 780 O O . LEU A 1 99 ? 16.576 13.402 -29.018 1.00 89.44 99 LEU A O 1
ATOM 784 N N . PHE A 1 100 ? 16.810 13.641 -26.804 1.00 88.31 100 PHE A N 1
ATOM 785 C CA . PHE A 1 100 ? 17.777 14.732 -26.907 1.00 88.31 100 PHE A CA 1
ATOM 786 C C . PHE A 1 100 ? 19.105 14.258 -27.507 1.00 88.31 100 PHE A C 1
ATOM 788 O O . PHE A 1 100 ? 19.636 14.904 -28.408 1.00 88.31 100 PHE A O 1
ATOM 795 N N . SER A 1 101 ? 19.599 13.100 -27.068 1.00 86.75 101 SER A N 1
ATOM 796 C CA . SER A 1 101 ? 20.806 12.471 -27.613 1.00 86.75 101 SER A CA 1
ATOM 797 C C . SER A 1 101 ? 20.660 12.152 -29.103 1.00 86.75 101 SER A C 1
ATOM 799 O O . SER A 1 101 ? 21.559 12.459 -29.880 1.00 86.75 101 SER A O 1
ATOM 801 N N . LEU A 1 102 ? 19.503 11.627 -29.522 1.00 86.88 102 LEU A N 1
ATOM 802 C CA . LEU A 1 102 ? 19.193 11.370 -30.932 1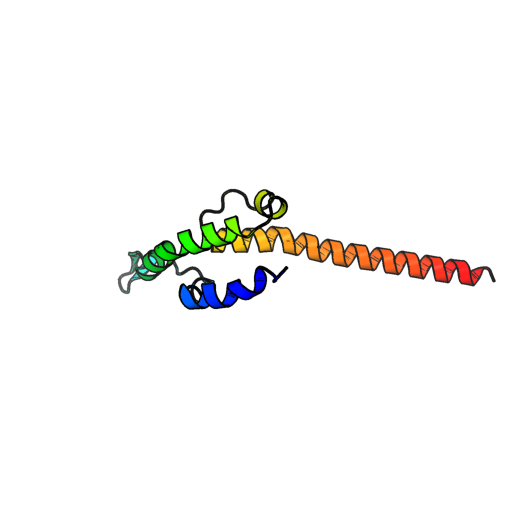.00 86.88 102 LEU A CA 1
ATOM 803 C C . LEU A 1 102 ? 19.128 12.660 -31.756 1.00 86.88 102 LEU A C 1
ATOM 805 O O . LEU A 1 102 ? 19.704 12.719 -32.838 1.00 86.88 102 LEU A O 1
ATOM 809 N N . LYS A 1 103 ? 18.477 13.713 -31.245 1.00 85.94 103 LYS A N 1
ATOM 810 C CA . LYS A 1 103 ? 18.455 15.028 -31.910 1.00 85.94 103 LYS A CA 1
ATOM 811 C C . LYS A 1 103 ? 19.857 15.607 -32.071 1.00 85.94 103 LYS A C 1
ATOM 813 O O . LYS A 1 103 ? 20.176 16.121 -33.135 1.00 85.94 103 LYS A O 1
ATOM 818 N N . LYS A 1 104 ? 20.691 15.517 -31.032 1.00 83.56 104 LYS A N 1
ATOM 819 C CA . LYS A 1 104 ? 22.082 15.977 -31.081 1.00 83.56 104 LYS A CA 1
ATOM 820 C C . LYS A 1 104 ? 22.897 15.183 -32.100 1.00 83.56 104 LYS A C 1
ATOM 822 O O . LYS A 1 104 ? 23.678 15.780 -32.828 1.00 83.56 104 LYS A O 1
ATOM 827 N N . TRP A 1 105 ? 22.704 13.866 -32.155 1.00 82.31 105 TRP A N 1
ATOM 828 C CA . TRP A 1 105 ? 23.358 13.018 -33.146 1.00 82.31 105 TRP A CA 1
ATOM 829 C C . TRP A 1 105 ? 22.956 13.410 -34.572 1.00 82.31 105 TRP A C 1
ATOM 831 O O . TRP A 1 105 ? 23.836 13.620 -35.392 1.00 82.31 105 TRP A O 1
ATOM 841 N N . LEU A 1 106 ? 21.661 13.611 -34.842 1.00 80.75 106 LEU A N 1
ATOM 842 C CA . LEU A 1 106 ? 21.174 14.063 -36.153 1.00 80.75 106 LEU A CA 1
ATOM 843 C C . LEU A 1 106 ? 21.764 15.422 -36.555 1.00 80.75 106 LEU A C 1
ATOM 845 O O . LEU A 1 106 ? 22.306 15.544 -37.645 1.00 80.75 106 LEU A O 1
ATOM 849 N N . LEU A 1 107 ? 21.736 16.411 -35.656 1.00 77.50 107 LEU A N 1
ATOM 850 C CA . LEU A 1 107 ? 22.310 17.740 -35.908 1.00 77.50 107 LEU A CA 1
ATOM 851 C C . LEU A 1 107 ? 23.825 17.687 -36.154 1.00 77.50 107 LEU A C 1
ATOM 853 O O . LEU A 1 107 ? 24.328 18.386 -37.023 1.00 77.50 107 LEU A O 1
ATOM 857 N N . SER A 1 108 ? 24.543 16.837 -35.415 1.00 74.12 108 SER A N 1
ATOM 858 C CA . SER A 1 108 ? 25.978 16.616 -35.616 1.00 74.12 108 SER A CA 1
ATOM 859 C C . SER A 1 108 ? 26.289 15.898 -36.929 1.00 74.12 108 SER A C 1
ATOM 861 O O . SER A 1 108 ? 27.412 16.011 -37.406 1.00 74.12 108 SER A O 1
ATOM 863 N N . ASN A 1 109 ? 25.351 15.124 -37.477 1.00 66.88 109 ASN A N 1
ATOM 864 C CA . ASN A 1 109 ? 25.525 14.403 -38.736 1.00 66.88 109 ASN A CA 1
ATOM 865 C C . ASN A 1 109 ? 25.136 15.262 -39.953 1.00 66.88 109 ASN A C 1
ATOM 867 O O . ASN A 1 109 ? 25.710 15.069 -41.019 1.00 66.88 109 ASN A O 1
ATOM 871 N N . ASP A 1 110 ? 24.212 16.215 -39.786 1.00 62.28 110 ASP A N 1
ATOM 872 C CA . ASP A 1 110 ? 23.877 17.232 -40.797 1.00 62.28 110 ASP A CA 1
ATOM 873 C C . ASP A 1 110 ? 24.988 18.287 -40.965 1.00 62.28 110 ASP A C 1
ATOM 875 O O . ASP A 1 110 ? 25.087 18.905 -42.018 1.00 62.28 110 ASP A O 1
ATOM 879 N N . GLU A 1 111 ? 25.863 18.476 -39.970 1.00 56.97 111 GLU A N 1
ATOM 880 C CA . GLU A 1 111 ? 27.008 19.406 -40.049 1.00 56.97 111 GLU A CA 1
ATOM 881 C C . GLU A 1 111 ? 28.158 18.888 -40.948 1.00 56.97 111 GLU A C 1
ATOM 883 O O . GLU A 1 111 ? 29.106 19.617 -41.230 1.00 56.97 111 GLU A O 1
ATOM 888 N N . TYR A 1 112 ? 28.074 17.639 -41.425 1.00 51.94 112 TYR A N 1
ATOM 889 C CA . TYR A 1 112 ? 29.086 16.994 -42.277 1.00 51.94 112 TYR A CA 1
ATOM 890 C C . TYR A 1 112 ? 28.654 16.793 -43.746 1.00 51.94 112 TYR A C 1
ATOM 892 O O . TYR A 1 112 ? 29.351 16.083 -44.476 1.00 51.94 112 TYR A O 1
ATOM 900 N N . ILE A 1 113 ? 27.546 17.402 -44.192 1.00 48.50 113 ILE A N 1
ATOM 901 C CA . ILE A 1 113 ? 27.104 17.405 -45.603 1.00 48.50 113 ILE A CA 1
ATOM 902 C C . ILE A 1 113 ? 27.322 18.777 -46.241 1.00 48.50 113 ILE A C 1
ATOM 904 O O . ILE A 1 113 ? 26.894 19.788 -45.643 1.00 48.50 113 ILE A O 1
#